Protein AF-A0A538SI49-F1 (afdb_monomer)

Nearest PDB structures (foldseek):
  5tsh-assembly1_D  TM=7.886E-01  e=8.432E-06  Geobacter metallireducens GS-15
  6olj-assembly1_C  TM=7.963E-01  e=6.661E-05  Geobacter metallireducens GS-15
  5zfr-assembly1_B-2  TM=7.464E-01  e=4.999E-05  Geobacter sulfurreducens PCA
  5zfr-assembly1_A-2  TM=7.361E-01  e=6.661E-05  Geobacter sulfurreducens PCA
  5zfr-assembly1_C-2  TM=7.367E-01  e=6.289E-05  Geobacter sulfurreducens PCA

Sequence (172 aa):
MPAEVNVPGSAAEAAQVWAGAALAQCADIVVLDGVLTGAAVTAALSPEAAGRMLLVRTDWTDTFALLEHLAERAQDRAALADRLRFVVQQRLLRVEGGPAPQNASALLRDRRAVFEVLFAEESLRKALRAGEPAARLEACAEAAGFRPLARQLEALVAAGSVSATEAASHLA

Foldseek 3Di:
DPPPPPDDPDLQSCLVCVLVVCVVVVNQEDEREQSQEDLSVLCCLPPSVPNHHYHYDYPDQDPLVVLLSQLVDLVSLLSCLVRDAKDKHKDWFFWPPQDDQPDPVSVNVRTDIDIFMFGSDPQLSVCSNVSHHSVSSVVSRVVVVGDDLLNVLVVCCVVSGHPPVRSVVSVD

Secondary structure (DSSP, 8-state):
-PPP----SSHHHHHHHHHHHHHHTT-SEEEEES-S-GGGGGGGGSGGGTTSEEEEE-S---HHHHHHHHTSSHHHHHHHHHH--EEEEEEEEEPTTPPPP-SHHHHHHTEEEEEEEEE--HHHHHHHHHT--HHHHHHHHHHTT---HHHHHHHHHHTTSS-HHHHHHTT-

Mean predicted aligned error: 6.28 Å

InterPro domains:
  IPR027417 P-loop containing nucleoside triphosphate hydrolase [G3DSA:3.40.50.300] (4-171)
  IPR027417 P-loop containing nucleoside triphosphate hydrolase [SSF52540] (9-168)

Radius of gyration: 19.05 Å; Cα contacts (8 Å, |Δi|>4): 211; chains: 1; bounding box: 51×31×48 Å

pLDDT: mean 88.49, std 11.2, range [42.0, 97.69]

Structure (mmCIF, N/CA/C/O backbone):
data_AF-A0A538SI49-F1
#
_entry.id   AF-A0A538SI49-F1
#
loop_
_atom_site.group_PDB
_atom_site.id
_atom_site.type_symbol
_atom_site.label_atom_id
_atom_site.label_alt_id
_atom_site.label_comp_id
_atom_site.label_asym_id
_atom_site.label_entity_id
_atom_site.label_seq_id
_atom_site.pdbx_PDB_ins_code
_atom_site.Cartn_x
_atom_site.Cartn_y
_atom_site.Cartn_z
_atom_site.occupancy
_atom_site.B_iso_or_equiv
_atom_site.auth_seq_id
_atom_site.auth_comp_id
_atom_site.auth_asym_id
_atom_site.auth_atom_id
_atom_site.pdbx_PDB_model_num
ATOM 1 N N . MET A 1 1 ? -32.259 -19.147 12.829 1.00 42.00 1 MET A N 1
ATOM 2 C CA . MET A 1 1 ? -32.526 -18.342 11.620 1.00 42.00 1 MET A CA 1
ATOM 3 C C . MET A 1 1 ? -31.181 -17.989 11.018 1.00 42.00 1 MET A C 1
ATOM 5 O O . MET A 1 1 ? -30.392 -17.411 11.756 1.00 42.00 1 MET A O 1
ATOM 9 N N . PRO A 1 2 ? -30.851 -18.404 9.784 1.00 45.56 2 PRO A N 1
ATOM 10 C CA . PRO A 1 2 ? -29.643 -17.901 9.141 1.00 45.56 2 PRO A CA 1
ATOM 11 C C . PRO A 1 2 ? -29.809 -16.386 8.973 1.00 45.56 2 PRO A C 1
ATOM 13 O O . PRO A 1 2 ? -30.872 -15.939 8.546 1.00 45.56 2 PRO A O 1
ATOM 16 N N . ALA A 1 3 ? -28.815 -15.606 9.395 1.00 54.34 3 ALA A N 1
ATOM 17 C CA . ALA A 1 3 ? -28.811 -14.172 9.142 1.00 54.34 3 ALA A CA 1
ATOM 18 C C . ALA A 1 3 ? -28.857 -13.962 7.622 1.00 54.34 3 ALA A C 1
ATOM 20 O O . ALA A 1 3 ? -28.061 -14.570 6.904 1.00 54.34 3 ALA A O 1
ATOM 21 N N . GLU A 1 4 ? -29.804 -13.160 7.131 1.00 53.56 4 GLU A N 1
ATOM 22 C CA . GLU A 1 4 ? -29.779 -12.710 5.741 1.00 53.56 4 GLU A CA 1
ATOM 23 C C . GLU A 1 4 ? -28.430 -12.035 5.494 1.00 53.56 4 GLU A C 1
ATOM 25 O O . GLU A 1 4 ? -28.075 -11.051 6.147 1.00 53.56 4 GLU A O 1
ATOM 30 N N . VAL A 1 5 ? -27.641 -12.609 4.587 1.00 58.19 5 VAL A N 1
ATOM 31 C CA . VAL A 1 5 ? -26.384 -12.007 4.153 1.00 58.19 5 VAL A CA 1
ATOM 32 C C . VAL A 1 5 ? -26.766 -10.823 3.279 1.00 58.19 5 VAL A C 1
ATOM 34 O O . VAL A 1 5 ? -27.093 -10.992 2.107 1.00 58.19 5 VAL A O 1
ATOM 37 N N . ASN A 1 6 ? -26.783 -9.630 3.869 1.00 65.75 6 ASN A N 1
ATOM 38 C CA . ASN A 1 6 ? -27.014 -8.404 3.124 1.00 65.75 6 ASN A CA 1
ATOM 39 C C . ASN A 1 6 ? -25.775 -8.134 2.256 1.00 65.75 6 ASN A C 1
ATOM 41 O O . ASN A 1 6 ? -24.718 -7.757 2.767 1.00 65.75 6 ASN A O 1
ATOM 45 N N . VAL A 1 7 ? -25.877 -8.430 0.960 1.00 69.44 7 VAL A N 1
ATOM 46 C CA . VAL A 1 7 ? -24.797 -8.206 -0.005 1.00 69.44 7 VAL A CA 1
ATOM 47 C C . VAL A 1 7 ? -24.854 -6.739 -0.439 1.00 69.44 7 VAL A C 1
ATOM 49 O O . VAL A 1 7 ? -25.896 -6.325 -0.946 1.00 69.44 7 VAL A O 1
ATOM 52 N N . PRO A 1 8 ? -23.772 -5.954 -0.278 1.00 74.38 8 PRO A N 1
ATOM 53 C CA . PRO A 1 8 ? -23.759 -4.561 -0.713 1.00 74.38 8 PRO A CA 1
ATOM 54 C C . PRO A 1 8 ? -24.039 -4.452 -2.215 1.00 74.38 8 PRO A C 1
ATOM 56 O O . PRO A 1 8 ? -23.445 -5.177 -3.015 1.00 74.38 8 PRO A O 1
ATOM 59 N N . GLY A 1 9 ? -24.899 -3.515 -2.611 1.00 76.19 9 GLY A N 1
ATOM 60 C CA . GLY A 1 9 ? -25.229 -3.246 -4.011 1.00 76.19 9 GLY A CA 1
ATOM 61 C C . GLY A 1 9 ? -24.181 -2.401 -4.744 1.00 76.19 9 GLY A C 1
ATOM 62 O O . GLY A 1 9 ? -24.248 -2.268 -5.965 1.00 76.19 9 GLY A O 1
ATOM 63 N N . SER A 1 10 ? -23.210 -1.817 -4.027 1.00 84.75 10 SER A N 1
ATOM 64 C CA . SER A 1 10 ? -22.126 -1.007 -4.606 1.00 84.75 10 SER A CA 1
ATOM 65 C C . SER A 1 10 ? -20.837 -1.033 -3.774 1.00 84.75 10 SER A C 1
ATOM 67 O O . SER A 1 10 ? -20.856 -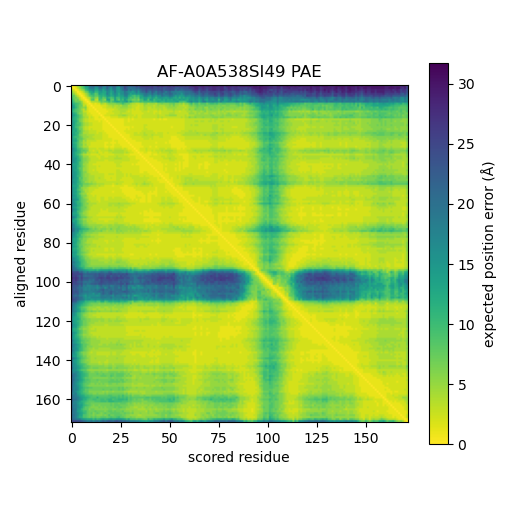1.359 -2.588 1.00 84.75 10 SER A O 1
ATOM 69 N N . ALA A 1 11 ? -19.711 -0.622 -4.373 1.00 81.31 11 ALA A N 1
ATOM 70 C CA . ALA A 1 11 ? -18.434 -0.469 -3.666 1.00 81.31 11 ALA A CA 1
ATOM 71 C C . ALA A 1 11 ? -18.499 0.590 -2.550 1.00 81.31 11 ALA A C 1
ATOM 73 O O . ALA A 1 11 ? -17.935 0.390 -1.480 1.00 81.31 11 ALA A O 1
ATOM 74 N N . ALA A 1 12 ? -19.237 1.683 -2.771 1.00 83.44 12 ALA A N 1
ATOM 75 C CA . ALA A 1 12 ? -19.433 2.726 -1.766 1.00 83.44 12 ALA A CA 1
ATOM 76 C C . ALA A 1 12 ? -20.226 2.212 -0.556 1.00 83.44 12 ALA A C 1
ATOM 78 O O . ALA A 1 12 ? -19.882 2.510 0.584 1.00 83.44 12 ALA A O 1
ATOM 79 N N . GLU A 1 13 ? -21.256 1.400 -0.796 1.00 86.31 13 GLU A N 1
ATOM 80 C CA . GLU A 1 13 ? -22.006 0.742 0.274 1.00 86.31 13 GLU A CA 1
ATOM 81 C C . GLU A 1 13 ? -21.131 -0.282 1.005 1.00 86.31 13 GLU A C 1
ATOM 83 O O . GLU A 1 13 ? -21.062 -0.268 2.233 1.00 86.31 13 GLU A O 1
ATOM 88 N N . ALA A 1 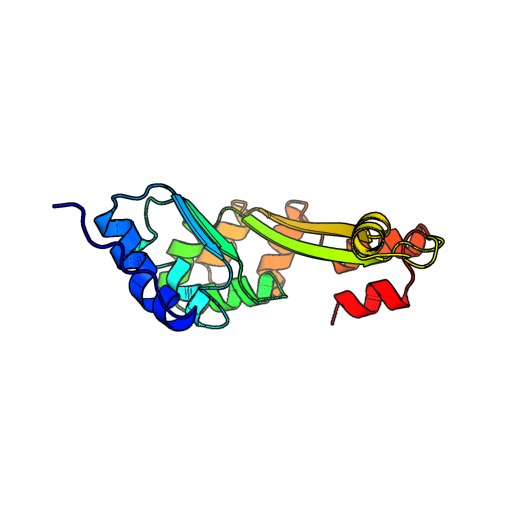14 ? -20.378 -1.106 0.267 1.00 87.75 14 ALA A N 1
ATOM 89 C CA . ALA A 1 14 ? -19.424 -2.047 0.848 1.00 87.75 14 ALA A CA 1
ATOM 90 C C . ALA A 1 14 ? -18.399 -1.335 1.749 1.00 87.75 14 ALA A C 1
ATOM 92 O O . ALA A 1 14 ? -18.106 -1.817 2.843 1.00 87.75 14 ALA A O 1
ATOM 93 N N . ALA A 1 15 ? -17.914 -0.158 1.341 1.00 86.62 15 ALA A N 1
ATOM 94 C CA . ALA A 1 15 ? -16.969 0.648 2.112 1.00 86.62 15 ALA A CA 1
ATOM 95 C C . ALA A 1 15 ? -17.547 1.120 3.453 1.00 86.62 15 ALA A C 1
ATOM 97 O O . ALA A 1 15 ? -16.798 1.290 4.413 1.00 86.62 15 ALA A O 1
ATOM 98 N N . GLN A 1 16 ? -18.868 1.284 3.541 1.00 87.69 16 GLN A N 1
ATOM 99 C CA . GLN A 1 16 ? -19.556 1.695 4.764 1.00 87.69 16 GLN A CA 1
ATOM 100 C C . GLN A 1 16 ? -19.875 0.519 5.696 1.00 87.69 16 GLN A C 1
ATOM 102 O O . GLN A 1 16 ? -19.897 0.702 6.911 1.00 87.69 16 GLN A O 1
ATOM 107 N N . VAL A 1 17 ? -20.120 -0.683 5.159 1.00 91.12 17 VAL A N 1
ATOM 108 C CA . VAL A 1 17 ? -20.654 -1.809 5.953 1.00 91.12 17 VAL A CA 1
ATOM 109 C C . VAL A 1 17 ? -19.646 -2.919 6.258 1.00 91.12 17 VAL A C 1
ATOM 111 O O . VAL A 1 17 ? -19.898 -3.724 7.158 1.00 91.12 17 VAL A O 1
ATOM 114 N N . TRP A 1 18 ? -18.504 -2.980 5.559 1.00 94.06 18 TRP A N 1
ATOM 115 C CA . TRP A 1 18 ? -17.555 -4.097 5.692 1.00 94.06 18 TRP A CA 1
ATOM 116 C C . TRP A 1 18 ? -17.075 -4.302 7.134 1.00 94.06 18 TRP A C 1
ATOM 118 O O . TRP A 1 18 ? -16.956 -5.439 7.584 1.00 94.06 18 TRP A O 1
ATOM 128 N N . ALA A 1 19 ? -16.832 -3.213 7.869 1.00 93.38 19 ALA A N 1
ATOM 129 C CA . ALA A 1 19 ? -16.313 -3.263 9.230 1.00 93.38 19 ALA A CA 1
ATOM 130 C C . ALA A 1 19 ? -17.324 -3.920 10.182 1.00 93.38 19 ALA A C 1
ATOM 132 O O . ALA A 1 19 ? -16.979 -4.825 10.943 1.00 93.38 19 ALA A O 1
ATOM 133 N N . GLY A 1 20 ? -18.598 -3.530 10.074 1.00 92.38 20 GLY A N 1
ATOM 134 C CA . GLY A 1 20 ? -19.690 -4.145 10.827 1.00 92.38 20 GLY A CA 1
ATOM 135 C C . GLY A 1 20 ? -19.870 -5.622 10.477 1.00 92.38 20 GLY A C 1
ATOM 136 O O . GLY A 1 20 ? -20.021 -6.449 11.375 1.00 92.38 20 GLY A O 1
ATOM 137 N N . ALA A 1 21 ? -19.778 -5.974 9.191 1.00 91.44 21 ALA A N 1
ATOM 138 C CA . ALA A 1 21 ? -19.844 -7.364 8.747 1.00 91.44 21 ALA A CA 1
ATOM 139 C C . ALA A 1 21 ? -18.676 -8.205 9.297 1.00 91.44 21 ALA A C 1
ATOM 141 O O . ALA A 1 21 ? -18.901 -9.303 9.805 1.00 91.44 21 ALA A O 1
ATOM 142 N N . ALA A 1 22 ? -17.449 -7.678 9.266 1.00 93.50 22 ALA A N 1
ATOM 143 C CA . ALA A 1 22 ? -16.265 -8.347 9.802 1.00 93.50 22 ALA A CA 1
ATOM 144 C C . ALA A 1 22 ? -16.366 -8.581 11.318 1.00 93.50 22 ALA A C 1
ATOM 146 O O . ALA A 1 22 ? -15.992 -9.649 11.806 1.00 93.50 22 ALA A O 1
ATOM 147 N N . LEU A 1 23 ? -16.905 -7.612 12.065 1.00 92.62 23 LEU A N 1
ATOM 148 C CA . LEU A 1 23 ? -17.171 -7.759 13.496 1.00 92.62 23 LEU A CA 1
ATOM 149 C C . LEU A 1 23 ? -18.257 -8.803 13.771 1.00 92.62 23 LEU A C 1
ATOM 151 O O . LEU A 1 23 ? -18.042 -9.700 14.582 1.00 92.62 23 LEU A O 1
ATOM 155 N N . ALA A 1 24 ? -19.399 -8.711 13.084 1.00 93.38 24 ALA A N 1
ATOM 156 C CA . ALA A 1 24 ? -20.536 -9.610 13.281 1.00 93.38 24 ALA A CA 1
ATOM 157 C C . ALA A 1 24 ? -20.193 -11.075 12.972 1.00 93.38 24 ALA A C 1
ATOM 159 O O . ALA A 1 24 ? -20.746 -11.985 13.584 1.00 93.38 24 ALA A O 1
ATOM 160 N N . GLN A 1 25 ? -19.273 -11.297 12.033 1.00 91.75 25 GLN A N 1
ATOM 161 C CA . GLN A 1 25 ? -18.812 -12.628 11.644 1.00 91.75 25 GLN A CA 1
ATOM 162 C C . GLN A 1 25 ? -17.590 -13.107 12.437 1.00 91.75 25 GLN A C 1
ATOM 164 O O . GLN A 1 25 ? -17.108 -14.205 12.173 1.00 91.75 25 GLN A O 1
ATOM 169 N N . CYS A 1 26 ? -17.070 -12.307 13.376 1.00 92.44 26 CYS A N 1
ATOM 170 C CA . CYS A 1 26 ? -15.798 -12.579 14.050 1.00 92.44 26 CYS A CA 1
ATOM 171 C C . CYS A 1 26 ? -14.671 -12.909 13.051 1.00 92.44 26 CYS A C 1
ATOM 173 O O . CYS A 1 26 ? -13.872 -13.808 13.289 1.00 92.44 26 CYS A O 1
ATOM 175 N N . ALA A 1 27 ? -14.630 -12.213 11.911 1.00 94.25 27 ALA A N 1
ATOM 176 C CA . ALA A 1 27 ? -13.718 -12.542 10.824 1.00 94.25 27 ALA A CA 1
ATOM 177 C C . ALA A 1 27 ? -12.259 -12.260 11.211 1.00 94.25 27 ALA A C 1
ATOM 179 O O . ALA A 1 27 ? -11.944 -11.149 11.644 1.00 94.25 27 ALA A O 1
ATOM 180 N N . ASP A 1 28 ? -11.376 -13.237 10.989 1.00 96.06 28 ASP A N 1
ATOM 181 C CA . ASP A 1 28 ? -9.925 -13.102 11.185 1.00 96.06 28 ASP A CA 1
ATOM 182 C C . ASP A 1 28 ? -9.224 -12.476 9.967 1.00 96.06 28 ASP A C 1
ATOM 184 O O . ASP A 1 28 ? -8.228 -11.760 10.100 1.00 96.06 28 ASP A O 1
ATOM 188 N N . ILE A 1 29 ? -9.752 -12.745 8.768 1.00 96.88 29 ILE A N 1
ATOM 189 C CA . ILE A 1 29 ? -9.216 -12.284 7.485 1.00 96.88 29 ILE A CA 1
ATOM 190 C C . ILE A 1 29 ? -10.321 -11.559 6.722 1.00 96.88 29 ILE A C 1
ATOM 192 O O . ILE A 1 29 ? -11.423 -12.082 6.565 1.00 96.88 29 ILE A O 1
ATOM 196 N N . VAL A 1 30 ? -10.009 -10.368 6.216 1.00 96.31 30 VAL A N 1
ATOM 197 C CA . VAL A 1 30 ? -10.924 -9.556 5.411 1.00 96.31 30 VAL A CA 1
ATOM 198 C C . VAL A 1 30 ? -10.229 -9.154 4.116 1.00 96.31 30 VAL A C 1
ATOM 200 O O . VAL A 1 30 ? -9.131 -8.596 4.132 1.00 96.31 30 VAL A O 1
ATOM 203 N N . VAL A 1 31 ? -10.881 -9.426 2.986 1.00 96.50 31 VAL A N 1
ATOM 204 C CA . VAL A 1 31 ? -10.410 -9.026 1.656 1.00 96.50 31 VAL A CA 1
ATOM 205 C C . VAL A 1 31 ? -11.339 -7.948 1.111 1.00 96.50 31 VAL A C 1
ATOM 207 O O . VAL A 1 31 ? -12.536 -8.178 0.954 1.00 96.50 31 VAL A O 1
ATOM 210 N N . LEU A 1 32 ? -10.784 -6.771 0.833 1.00 95.38 32 LEU A N 1
ATOM 211 C CA . LEU A 1 32 ? -11.497 -5.600 0.330 1.00 95.38 32 LEU A CA 1
ATOM 212 C C . LEU A 1 32 ? -10.985 -5.281 -1.075 1.00 95.38 32 LEU A C 1
ATOM 214 O O . LEU A 1 32 ? -9.952 -4.632 -1.244 1.00 95.38 32 LEU A O 1
ATOM 218 N N . ASP A 1 33 ? -11.698 -5.765 -2.090 1.00 94.06 33 ASP A N 1
ATOM 219 C CA . ASP A 1 33 ? -11.256 -5.672 -3.480 1.00 94.06 33 ASP A CA 1
ATOM 220 C C . ASP A 1 33 ? -11.887 -4.478 -4.211 1.00 94.06 33 ASP A C 1
ATOM 222 O O . ASP A 1 33 ? -13.007 -4.564 -4.705 1.00 94.06 33 ASP A O 1
ATOM 226 N N . GLY A 1 34 ? -11.180 -3.344 -4.282 1.00 90.12 34 GLY A N 1
ATOM 227 C CA . GLY A 1 34 ? -11.710 -2.123 -4.909 1.00 90.12 34 GLY A CA 1
ATOM 228 C C . GLY A 1 34 ? -12.823 -1.444 -4.101 1.00 90.12 34 GLY A C 1
ATOM 229 O O . GLY A 1 34 ? -13.611 -0.684 -4.653 1.00 90.12 34 GLY A O 1
ATOM 230 N N . VAL A 1 35 ? -12.897 -1.738 -2.801 1.00 93.38 35 VAL A N 1
ATOM 231 C CA . VAL A 1 35 ? -13.873 -1.151 -1.869 1.00 93.38 35 VAL A CA 1
ATOM 232 C C . VAL A 1 35 ? -13.329 0.133 -1.239 1.00 93.38 35 VAL A C 1
ATOM 234 O O . VAL A 1 35 ? -14.058 1.107 -1.089 1.00 93.38 35 VAL A O 1
ATOM 237 N N . LEU A 1 36 ? -12.042 0.153 -0.880 1.00 94.38 36 LEU A N 1
ATOM 238 C CA . LEU A 1 36 ? -11.403 1.295 -0.224 1.00 94.38 36 LEU A CA 1
ATOM 239 C C . LEU A 1 36 ? -10.535 2.081 -1.219 1.00 94.38 36 LEU A C 1
ATOM 241 O O . LEU A 1 36 ? -9.328 1.856 -1.320 1.00 94.38 36 LEU A O 1
ATOM 245 N N . THR A 1 37 ? -11.162 2.984 -1.972 1.00 92.56 37 THR A N 1
ATOM 246 C CA . THR A 1 37 ? -10.525 3.835 -2.995 1.00 92.56 37 THR A CA 1
ATOM 247 C C . THR A 1 37 ? -10.364 5.285 -2.530 1.00 92.56 37 THR A C 1
ATOM 249 O O . THR A 1 37 ? -11.122 5.762 -1.679 1.00 92.56 37 THR A O 1
ATOM 252 N N . GLY A 1 38 ? -9.402 6.012 -3.097 1.00 92.50 38 GLY A N 1
ATOM 253 C CA . GLY A 1 38 ? -9.097 7.399 -2.759 1.00 92.50 38 GLY A CA 1
ATOM 254 C C . GLY A 1 38 ? -8.921 7.581 -1.251 1.00 92.50 38 GLY A C 1
ATOM 255 O O . GLY A 1 38 ? -8.212 6.811 -0.605 1.00 92.50 38 GLY A O 1
ATOM 256 N N . ALA A 1 39 ? -9.624 8.559 -0.674 1.00 93.00 39 ALA A N 1
ATOM 257 C CA . ALA A 1 39 ? -9.566 8.850 0.760 1.00 93.00 39 ALA A CA 1
ATOM 258 C C . ALA A 1 39 ? -10.168 7.749 1.658 1.00 93.00 39 ALA A C 1
ATOM 260 O O . ALA A 1 39 ? -9.855 7.680 2.850 1.00 93.00 39 ALA A O 1
ATOM 261 N N . ALA A 1 40 ? -11.013 6.862 1.115 1.00 93.38 40 ALA A N 1
ATOM 262 C CA . ALA A 1 40 ? -11.628 5.783 1.891 1.00 93.38 40 ALA A CA 1
ATOM 263 C C . ALA A 1 40 ? -10.608 4.722 2.341 1.00 93.38 40 ALA A C 1
ATOM 265 O O . ALA A 1 40 ? -10.890 3.961 3.264 1.00 93.38 40 ALA A O 1
ATOM 266 N N . VAL A 1 41 ? -9.406 4.693 1.746 1.00 95.31 41 VAL A N 1
ATOM 267 C CA . VAL A 1 41 ? -8.307 3.798 2.149 1.00 95.31 41 VAL A CA 1
ATOM 268 C C . VAL A 1 41 ? -7.910 3.963 3.618 1.00 95.31 41 VAL A C 1
ATOM 270 O O . VAL A 1 41 ? -7.507 2.995 4.260 1.00 95.31 41 VAL A O 1
ATOM 273 N N . THR A 1 42 ? -8.123 5.151 4.191 1.00 94.56 42 THR A N 1
ATOM 274 C CA . THR A 1 42 ? -7.899 5.433 5.619 1.00 94.56 42 THR A CA 1
ATOM 275 C C . THR A 1 42 ? -8.718 4.530 6.547 1.00 94.56 42 THR A C 1
ATOM 277 O O . THR A 1 42 ? -8.269 4.216 7.649 1.00 94.56 42 THR A O 1
ATOM 280 N N . ALA A 1 43 ? -9.865 4.007 6.091 1.00 93.94 43 ALA A N 1
ATOM 281 C CA . ALA A 1 43 ? -10.667 3.050 6.851 1.00 93.94 43 ALA A CA 1
ATOM 282 C C . ALA A 1 43 ? -9.924 1.731 7.134 1.00 93.94 43 ALA A C 1
ATOM 284 O O . ALA A 1 43 ? -10.267 1.035 8.084 1.00 93.94 43 ALA A O 1
ATOM 285 N N . ALA A 1 44 ? -8.867 1.396 6.384 1.00 94.19 44 ALA A N 1
ATOM 286 C CA . ALA A 1 44 ? -8.017 0.242 6.686 1.00 94.19 44 ALA A CA 1
ATOM 287 C C . ALA A 1 44 ? -7.265 0.379 8.027 1.00 94.19 44 ALA A C 1
ATOM 289 O O . ALA A 1 44 ? -6.823 -0.619 8.597 1.00 94.19 44 ALA A O 1
ATOM 290 N N . LEU A 1 45 ? -7.124 1.604 8.547 1.00 94.56 45 LEU A N 1
ATOM 291 C CA . LEU A 1 45 ? -6.504 1.888 9.844 1.00 94.56 45 LEU A CA 1
ATOM 292 C C . LEU A 1 45 ? -7.519 1.964 10.990 1.00 94.56 45 LEU A C 1
ATOM 294 O O . LEU A 1 45 ? -7.127 2.192 12.138 1.00 94.56 45 LEU A O 1
ATOM 298 N N .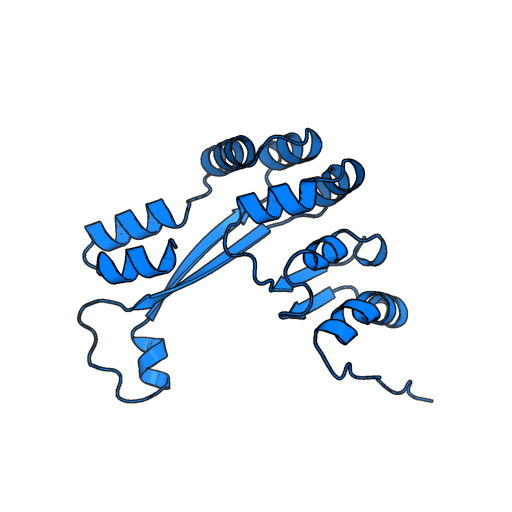 SER A 1 46 ? -8.806 1.737 10.712 1.00 92.75 46 SER A N 1
ATOM 299 C CA . SER A 1 46 ? -9.859 1.858 11.714 1.00 92.75 46 SER A CA 1
ATOM 300 C C . SER A 1 46 ? -9.670 0.877 12.887 1.00 92.75 46 SER A C 1
ATOM 302 O O . SER A 1 46 ? -8.943 -0.123 12.786 1.00 92.75 46 SER A O 1
ATOM 304 N N . PRO A 1 47 ? -10.294 1.133 14.048 1.00 90.44 47 PRO A N 1
ATOM 305 C CA . PRO A 1 47 ? -10.273 0.196 15.169 1.00 90.44 47 PRO A CA 1
ATOM 306 C C . PRO A 1 47 ? -10.842 -1.184 14.814 1.00 90.44 47 PRO A C 1
ATOM 308 O O . PRO A 1 47 ? -10.349 -2.190 15.312 1.00 90.44 47 PRO A O 1
ATOM 311 N N . GLU A 1 48 ? -11.830 -1.255 13.923 1.00 91.00 48 GLU A N 1
ATOM 312 C CA . GLU A 1 48 ? -12.462 -2.504 13.483 1.00 91.00 48 GLU A CA 1
ATOM 313 C C . GLU A 1 48 ? -11.506 -3.384 12.666 1.00 91.00 48 GLU A C 1
ATOM 315 O O . GLU A 1 48 ? -11.613 -4.612 12.699 1.00 91.00 48 GLU A O 1
ATOM 320 N N . ALA A 1 49 ? -10.520 -2.782 11.996 1.00 91.50 49 ALA A N 1
ATOM 321 C CA . ALA A 1 49 ? -9.431 -3.506 11.346 1.00 91.50 49 ALA A CA 1
ATOM 322 C C . ALA A 1 49 ? -8.420 -4.104 12.344 1.00 91.50 49 ALA A C 1
ATOM 324 O O . ALA A 1 49 ? -7.650 -5.000 11.992 1.00 91.50 49 ALA A O 1
ATOM 325 N N . ALA A 1 50 ? -8.376 -3.613 13.587 1.00 90.94 50 ALA A N 1
ATOM 326 C CA . ALA A 1 50 ? -7.379 -4.040 14.561 1.00 90.94 50 ALA A CA 1
ATOM 327 C C . ALA A 1 50 ? -7.529 -5.530 14.909 1.00 90.94 50 ALA A C 1
ATOM 329 O O . ALA A 1 50 ? -8.630 -6.027 15.144 1.00 90.94 50 ALA A O 1
ATOM 330 N N . GLY A 1 51 ? -6.397 -6.237 14.963 1.00 90.38 51 GLY A N 1
ATOM 331 C CA . GLY A 1 51 ? -6.358 -7.671 15.266 1.00 90.38 51 GLY A CA 1
ATOM 332 C C . GLY A 1 51 ? -6.747 -8.585 14.101 1.00 90.38 51 GLY A C 1
ATOM 333 O O . GLY A 1 51 ? -6.779 -9.795 14.293 1.00 90.38 51 GLY A O 1
ATOM 334 N N . ARG A 1 52 ? -7.006 -8.035 12.907 1.00 94.81 52 ARG A N 1
ATOM 335 C CA . ARG A 1 52 ? -7.375 -8.791 11.702 1.00 94.81 52 ARG A CA 1
ATOM 336 C C . ARG A 1 52 ? -6.309 -8.670 10.622 1.00 94.81 52 ARG A C 1
ATOM 338 O O . ARG A 1 52 ? -5.588 -7.674 10.551 1.00 94.81 52 ARG A O 1
ATOM 345 N N . MET A 1 53 ? -6.232 -9.670 9.749 1.00 96.88 53 MET A N 1
ATOM 346 C CA . MET A 1 53 ? -5.465 -9.568 8.510 1.00 96.88 53 MET A CA 1
ATOM 347 C C . MET A 1 53 ? -6.338 -8.934 7.428 1.00 96.88 53 MET A C 1
ATOM 349 O O . MET A 1 53 ? -7.318 -9.529 6.983 1.00 96.88 53 MET A O 1
ATOM 353 N N . LEU A 1 54 ? -5.967 -7.731 6.994 1.00 97.00 54 LEU A N 1
ATOM 354 C CA . LEU A 1 54 ? -6.629 -7.040 5.892 1.00 97.00 54 LEU A CA 1
ATOM 355 C C . LEU A 1 54 ? -5.799 -7.165 4.614 1.00 97.00 54 LEU A C 1
ATOM 357 O O . LEU A 1 54 ? -4.604 -6.872 4.608 1.00 97.00 54 LEU A O 1
ATOM 361 N N . LEU A 1 55 ? -6.459 -7.551 3.525 1.00 97.62 55 LEU A N 1
ATOM 362 C CA . LEU A 1 55 ? -5.932 -7.456 2.166 1.00 97.62 55 LEU A CA 1
ATOM 363 C C . LEU A 1 55 ? -6.796 -6.467 1.392 1.00 97.62 55 LEU A C 1
ATOM 365 O O . LEU A 1 55 ? -7.966 -6.736 1.128 1.00 97.62 55 LEU A O 1
ATOM 369 N N . VAL A 1 56 ? -6.227 -5.314 1.051 1.00 97.06 56 VAL A N 1
ATOM 370 C CA . VAL A 1 56 ? -6.953 -4.214 0.409 1.00 97.06 56 VAL A CA 1
ATOM 371 C C . VAL A 1 56 ? -6.370 -3.968 -0.977 1.00 97.06 56 VAL A C 1
ATOM 373 O O . VAL A 1 56 ? -5.189 -3.647 -1.097 1.00 97.06 56 VAL A O 1
ATOM 376 N N . ARG A 1 57 ? -7.200 -4.081 -2.020 1.00 96.62 57 ARG A N 1
ATOM 377 C CA . ARG A 1 57 ? -6.888 -3.514 -3.338 1.00 96.62 57 ARG A CA 1
ATOM 378 C C . ARG A 1 57 ? -7.484 -2.116 -3.408 1.00 96.62 57 ARG A C 1
ATOM 380 O O . ARG A 1 57 ? -8.692 -1.953 -3.242 1.00 96.62 57 ARG A O 1
ATOM 387 N N . THR A 1 58 ? -6.637 -1.137 -3.690 1.00 95.62 58 THR A N 1
ATOM 388 C CA . THR A 1 58 ? -7.001 0.277 -3.816 1.00 95.62 58 THR A CA 1
ATOM 389 C C . THR A 1 58 ? -6.579 0.824 -5.185 1.00 95.62 58 THR A C 1
ATOM 391 O O . THR A 1 58 ? -5.924 0.123 -5.957 1.00 95.62 58 THR A O 1
ATOM 394 N N . ASP A 1 59 ? -6.994 2.046 -5.500 1.00 94.06 59 ASP A N 1
ATOM 395 C CA . ASP A 1 59 ? -6.714 2.773 -6.745 1.00 94.06 59 ASP A CA 1
ATOM 396 C C . ASP A 1 59 ? -5.464 3.667 -6.672 1.00 94.06 59 ASP A C 1
ATOM 398 O O . ASP A 1 59 ? -5.084 4.274 -7.670 1.00 94.06 59 ASP A O 1
ATOM 402 N N . TRP A 1 60 ? -4.791 3.722 -5.521 1.00 94.38 60 TRP A N 1
ATOM 403 C CA . TRP A 1 60 ? -3.513 4.414 -5.376 1.00 94.38 60 TRP A CA 1
ATOM 404 C C . TRP A 1 60 ? -2.413 3.760 -6.219 1.00 94.38 60 TRP A C 1
ATOM 406 O O . TRP A 1 60 ? -2.104 2.574 -6.069 1.00 94.38 60 TRP A O 1
ATOM 416 N N . THR A 1 61 ? -1.788 4.555 -7.086 1.00 92.00 61 THR A N 1
ATOM 417 C CA . THR A 1 61 ? -0.759 4.104 -8.035 1.00 92.00 61 THR A CA 1
ATOM 418 C C . THR A 1 61 ? 0.669 4.310 -7.539 1.00 92.00 61 THR A C 1
ATOM 420 O O . THR A 1 61 ? 1.563 3.617 -8.027 1.00 92.00 61 THR A O 1
ATOM 423 N N . ASP A 1 62 ? 0.863 5.215 -6.576 1.00 92.06 62 ASP A N 1
ATOM 424 C CA . ASP A 1 62 ? 2.142 5.540 -5.943 1.00 92.06 62 ASP A CA 1
ATOM 425 C C . ASP A 1 62 ? 2.148 5.057 -4.485 1.00 92.06 62 ASP A C 1
ATOM 427 O O . ASP A 1 62 ? 1.280 5.410 -3.677 1.00 92.06 62 ASP A O 1
ATOM 431 N N . THR A 1 63 ? 3.132 4.218 -4.159 1.00 94.94 63 THR A N 1
ATOM 432 C CA . THR A 1 63 ? 3.283 3.611 -2.835 1.00 94.94 63 THR A CA 1
ATOM 433 C C . THR A 1 63 ? 3.525 4.654 -1.745 1.00 94.94 63 THR A C 1
ATOM 435 O O . THR A 1 63 ? 2.909 4.573 -0.684 1.00 94.94 63 THR A O 1
ATOM 438 N N . PHE A 1 64 ? 4.408 5.629 -1.963 1.00 95.44 64 PHE A N 1
ATOM 439 C CA . PHE A 1 64 ? 4.796 6.574 -0.916 1.00 95.44 64 PHE A CA 1
ATOM 440 C C . PHE A 1 64 ? 3.788 7.706 -0.756 1.00 95.44 64 PHE A C 1
ATOM 442 O O . PHE A 1 64 ? 3.566 8.131 0.375 1.00 95.44 64 PHE A O 1
ATOM 449 N N . ALA A 1 65 ? 3.106 8.112 -1.828 1.00 93.25 65 ALA A N 1
ATOM 450 C CA . ALA A 1 65 ? 1.964 9.016 -1.738 1.00 93.25 65 ALA A CA 1
ATOM 451 C C . ALA A 1 65 ? 0.815 8.385 -0.932 1.00 93.25 65 ALA A C 1
ATOM 453 O O . ALA A 1 65 ? 0.222 9.049 -0.085 1.00 93.25 65 ALA A O 1
ATOM 454 N N . LEU A 1 66 ? 0.545 7.084 -1.120 1.00 95.75 66 LEU A N 1
ATOM 455 C CA . LEU A 1 66 ? -0.416 6.350 -0.289 1.00 95.75 66 LEU A CA 1
ATOM 456 C C . LEU A 1 66 ? 0.006 6.345 1.186 1.00 95.75 66 LEU A C 1
ATOM 458 O O . LEU A 1 66 ? -0.823 6.574 2.066 1.00 95.75 66 LEU A O 1
ATOM 462 N N . LEU A 1 67 ? 1.280 6.063 1.475 1.00 97.00 67 LEU A N 1
ATOM 463 C CA . LEU A 1 67 ? 1.772 6.049 2.853 1.00 97.00 67 LEU A CA 1
ATOM 464 C C . LEU A 1 67 ? 1.715 7.428 3.505 1.00 97.00 67 LEU A C 1
ATOM 466 O O . LEU A 1 67 ? 1.334 7.521 4.668 1.00 97.00 67 LEU A O 1
ATOM 470 N N . GLU A 1 68 ? 2.067 8.478 2.767 1.00 94.62 68 GLU A N 1
ATOM 471 C CA . GLU A 1 68 ? 1.969 9.859 3.228 1.00 94.62 68 GLU A CA 1
ATOM 472 C C . GLU A 1 68 ? 0.513 10.228 3.527 1.00 94.62 68 GLU A C 1
ATOM 474 O O . GLU A 1 68 ? 0.230 10.711 4.623 1.00 94.62 68 GLU A O 1
ATOM 479 N N . HIS A 1 69 ? -0.418 9.882 2.631 1.00 95.06 69 HIS A N 1
ATOM 480 C CA . HIS A 1 69 ? -1.852 10.078 2.833 1.00 95.06 69 HIS A CA 1
ATOM 481 C C . HIS A 1 69 ? -2.378 9.354 4.084 1.00 95.06 69 HIS A C 1
ATOM 483 O O . HIS A 1 69 ? -3.039 9.946 4.937 1.00 95.06 69 HIS A O 1
ATOM 489 N N . LEU A 1 70 ? -2.033 8.073 4.248 1.00 96.44 70 LEU A N 1
ATOM 490 C CA . LEU A 1 70 ? -2.398 7.282 5.429 1.00 96.44 70 LEU A CA 1
ATOM 491 C C . LEU A 1 70 ? -1.754 7.808 6.727 1.00 96.44 70 LEU A C 1
ATOM 493 O O . LEU A 1 70 ? -2.270 7.559 7.815 1.00 96.44 70 LEU A O 1
ATOM 497 N N . ALA A 1 71 ? -0.630 8.519 6.625 1.00 95.62 71 ALA A N 1
ATOM 498 C CA . ALA A 1 71 ? 0.112 9.096 7.742 1.00 95.62 71 ALA A CA 1
ATOM 499 C C . ALA A 1 71 ? -0.235 10.572 8.022 1.00 95.62 71 ALA A C 1
ATOM 501 O O . ALA A 1 71 ? 0.329 11.158 8.956 1.00 95.62 71 ALA A O 1
ATOM 502 N N . GLU A 1 72 ? -1.154 11.186 7.266 1.00 93.12 72 GLU A N 1
ATOM 503 C CA . GLU A 1 72 ? -1.521 12.604 7.410 1.00 93.12 72 GLU A CA 1
ATOM 504 C C . GLU A 1 72 ? -1.895 12.945 8.859 1.00 93.12 72 GLU A C 1
ATOM 506 O O . GLU A 1 72 ? -1.399 13.915 9.445 1.00 93.12 72 GLU A O 1
ATOM 511 N N . ARG A 1 73 ? -2.730 12.103 9.479 1.00 91.38 73 ARG A N 1
ATOM 512 C CA . ARG A 1 73 ? -3.237 12.297 10.840 1.00 91.38 73 ARG A CA 1
ATOM 513 C C . ARG A 1 73 ? -2.305 11.643 11.856 1.00 91.38 73 ARG A C 1
ATOM 515 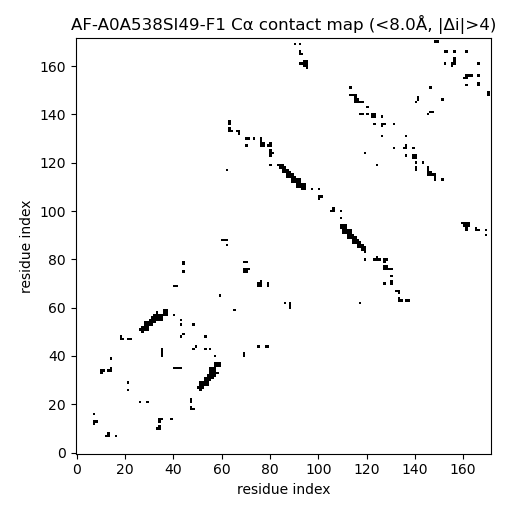O O . ARG A 1 73 ? -1.971 10.466 11.753 1.00 91.38 73 ARG A O 1
ATOM 522 N N . ALA A 1 74 ? -1.929 12.389 12.894 1.00 88.44 74 ALA A N 1
ATOM 523 C CA . ALA A 1 74 ? -0.959 11.932 13.893 1.00 88.44 74 ALA A CA 1
ATOM 524 C C . ALA A 1 74 ? -1.346 10.602 14.570 1.00 88.44 74 ALA A C 1
ATOM 526 O O . ALA A 1 74 ? -0.478 9.764 14.806 1.00 88.44 74 ALA A O 1
ATOM 527 N N . GLN A 1 75 ? -2.636 10.382 14.849 1.00 87.38 75 GLN A N 1
ATOM 528 C CA . GLN A 1 75 ? -3.116 9.133 15.447 1.00 87.38 75 GLN A CA 1
ATOM 529 C C . GLN A 1 75 ? -3.012 7.919 14.508 1.00 87.38 75 GLN A C 1
ATOM 531 O O . GLN A 1 75 ? -2.847 6.796 14.983 1.00 87.38 75 GLN A O 1
ATOM 536 N N . ASP A 1 76 ? -3.056 8.142 13.194 1.00 93.50 76 ASP A N 1
ATOM 537 C CA . ASP A 1 76 ? -3.050 7.075 12.192 1.00 93.50 76 ASP A CA 1
ATOM 538 C C . ASP A 1 76 ? -1.621 6.596 11.909 1.00 93.50 76 ASP A C 1
ATOM 540 O O . ASP A 1 76 ? -1.410 5.423 11.614 1.00 93.50 76 ASP A O 1
ATOM 544 N N . ARG A 1 77 ? -0.612 7.450 12.133 1.00 95.75 77 ARG A N 1
ATOM 545 C CA . ARG A 1 77 ? 0.819 7.118 11.987 1.00 95.75 77 ARG A CA 1
ATOM 546 C C . ARG A 1 77 ? 1.246 5.908 12.809 1.00 95.75 77 ARG A C 1
ATOM 548 O O . ARG A 1 77 ? 1.946 5.033 12.305 1.00 95.75 77 ARG A O 1
ATOM 555 N N . ALA A 1 78 ? 0.836 5.853 14.077 1.00 93.69 78 ALA A N 1
ATOM 556 C CA . ALA A 1 78 ? 1.154 4.731 14.957 1.00 93.69 78 ALA A CA 1
ATOM 557 C C . ALA A 1 78 ? 0.461 3.444 14.489 1.00 93.69 78 ALA A C 1
ATOM 559 O O . ALA A 1 78 ? 1.114 2.412 14.34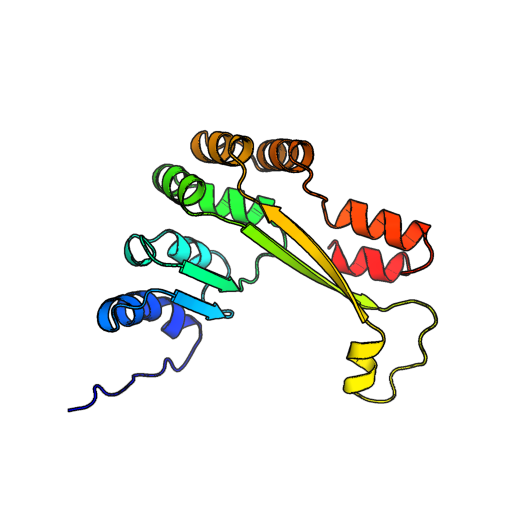7 1.00 93.69 78 ALA A O 1
ATOM 560 N N . ALA A 1 79 ? -0.837 3.522 14.174 1.00 94.50 79 ALA A N 1
ATOM 561 C CA . ALA A 1 79 ? -1.589 2.381 13.660 1.00 94.50 79 ALA A CA 1
ATOM 562 C C . ALA A 1 79 ? -0.995 1.861 12.342 1.00 94.50 79 ALA A C 1
ATOM 564 O O . ALA A 1 79 ? -0.805 0.655 12.194 1.00 94.50 79 ALA A O 1
ATOM 565 N N . LEU A 1 80 ? -0.645 2.757 11.418 1.00 97.00 80 LEU A N 1
ATOM 566 C CA . LEU A 1 80 ? -0.011 2.429 10.148 1.00 97.00 80 LEU A CA 1
ATOM 567 C C . LEU A 1 80 ? 1.344 1.753 10.362 1.00 97.00 80 LEU A C 1
ATOM 569 O O . LEU A 1 80 ? 1.568 0.669 9.832 1.00 97.00 80 LEU A O 1
ATOM 573 N N . ALA A 1 81 ? 2.227 2.342 11.171 1.00 96.75 81 ALA A N 1
ATOM 574 C CA . ALA A 1 81 ? 3.549 1.782 11.434 1.00 96.75 81 ALA A CA 1
ATOM 575 C C . ALA A 1 81 ? 3.491 0.384 12.071 1.00 96.75 81 ALA A C 1
ATOM 577 O O . ALA A 1 81 ? 4.321 -0.470 11.763 1.00 96.75 81 ALA A O 1
ATOM 578 N N . ASP A 1 82 ? 2.519 0.131 12.947 1.00 94.38 82 ASP A N 1
ATOM 579 C CA . ASP A 1 82 ? 2.414 -1.146 13.655 1.00 94.38 82 ASP A CA 1
ATOM 580 C C . ASP A 1 82 ? 1.711 -2.235 12.829 1.00 94.38 82 ASP A C 1
ATOM 582 O O . ASP A 1 82 ? 2.024 -3.427 12.965 1.00 94.38 82 ASP A O 1
ATOM 586 N N . ARG A 1 83 ? 0.756 -1.840 11.976 1.00 95.38 83 ARG A N 1
ATOM 587 C CA . ARG A 1 83 ? -0.138 -2.764 11.259 1.00 95.38 83 ARG A CA 1
ATOM 588 C C . ARG A 1 83 ? 0.246 -2.981 9.802 1.00 95.38 83 ARG A C 1
ATOM 590 O O . ARG A 1 83 ? -0.035 -4.060 9.282 1.00 95.38 83 ARG A O 1
ATOM 597 N N . LEU A 1 84 ? 0.892 -2.015 9.146 1.00 97.12 84 LEU A N 1
ATOM 598 C CA . LEU A 1 84 ? 1.356 -2.190 7.773 1.00 97.12 84 LEU A CA 1
ATOM 599 C C . LEU A 1 84 ? 2.362 -3.341 7.721 1.00 97.12 84 LEU A C 1
ATOM 601 O O . LEU A 1 84 ? 3.318 -3.401 8.497 1.00 97.12 84 LEU A O 1
ATOM 605 N N . ARG A 1 85 ? 2.137 -4.272 6.793 1.00 96.56 85 ARG A N 1
ATOM 606 C CA . ARG A 1 85 ? 3.052 -5.390 6.535 1.00 96.56 85 ARG A CA 1
ATOM 607 C C . ARG A 1 85 ? 3.770 -5.205 5.218 1.00 96.56 85 ARG A C 1
ATOM 609 O O . ARG A 1 85 ? 4.998 -5.244 5.188 1.00 96.56 85 ARG A O 1
ATOM 616 N N . PHE A 1 86 ? 3.005 -4.965 4.164 1.00 97.12 86 PHE A N 1
ATOM 617 C CA . PHE A 1 86 ? 3.544 -4.722 2.845 1.00 97.12 86 PHE A CA 1
ATOM 618 C C . PHE A 1 86 ? 2.583 -3.902 1.984 1.00 97.12 86 PHE A C 1
ATOM 620 O O . PHE A 1 86 ? 1.379 -3.879 2.239 1.00 97.12 86 PHE A O 1
ATOM 627 N N . VAL A 1 87 ? 3.129 -3.275 0.947 1.00 97.38 87 VAL A N 1
ATOM 628 C CA . VAL A 1 87 ? 2.384 -2.706 -0.181 1.00 97.38 87 VAL A CA 1
ATOM 629 C C . VAL A 1 87 ? 2.891 -3.391 -1.442 1.00 97.38 87 VAL A C 1
ATOM 631 O O . VAL A 1 87 ? 4.099 -3.551 -1.611 1.00 97.38 87 VAL A O 1
ATOM 634 N N . VAL A 1 88 ? 1.975 -3.820 -2.309 1.00 95.88 88 VAL A N 1
ATOM 635 C CA . VAL A 1 88 ? 2.316 -4.398 -3.612 1.00 95.88 88 VAL A CA 1
ATOM 636 C C . VAL A 1 88 ? 1.736 -3.511 -4.699 1.00 95.88 88 VAL A C 1
ATOM 638 O O . VAL A 1 88 ? 0.520 -3.384 -4.818 1.00 95.88 88 VAL A O 1
ATOM 641 N N . GLN A 1 89 ? 2.612 -2.948 -5.518 1.00 94.00 89 GLN A N 1
ATOM 642 C CA . GLN A 1 89 ? 2.262 -2.354 -6.797 1.00 94.00 89 GLN A CA 1
ATOM 643 C C . GLN A 1 89 ? 2.589 -3.361 -7.899 1.00 94.00 89 GLN A C 1
ATOM 645 O O . GLN A 1 89 ? 3.698 -3.888 -7.976 1.00 94.00 89 GLN A O 1
ATOM 650 N N . GLN A 1 90 ? 1.614 -3.640 -8.761 1.00 91.69 90 GLN A N 1
ATOM 651 C CA . GLN A 1 90 ? 1.784 -4.523 -9.911 1.00 91.69 90 GLN A CA 1
ATOM 652 C C . GLN A 1 90 ? 1.532 -3.741 -11.199 1.00 91.69 90 GLN A C 1
ATOM 654 O O . GLN A 1 90 ? 0.558 -2.991 -11.305 1.00 91.69 90 GLN A O 1
ATOM 659 N N . ARG A 1 91 ? 2.380 -3.963 -12.206 1.00 90.69 91 ARG A N 1
ATOM 660 C CA . ARG A 1 91 ? 2.144 -3.547 -13.594 1.00 90.69 91 ARG A CA 1
ATOM 661 C C . ARG A 1 91 ? 2.264 -4.746 -14.524 1.00 90.69 91 ARG A C 1
ATOM 663 O O . ARG A 1 91 ? 3.029 -5.675 -14.268 1.00 90.69 91 ARG A O 1
ATOM 670 N N . LEU A 1 92 ? 1.478 -4.736 -15.597 1.00 89.06 92 LEU A N 1
ATOM 671 C CA . LEU A 1 92 ? 1.501 -5.763 -16.636 1.00 89.06 92 LEU A CA 1
ATOM 672 C C . LEU A 1 92 ? 1.997 -5.140 -17.938 1.00 89.06 92 LEU A C 1
ATOM 674 O O . LEU A 1 92 ? 1.223 -4.484 -18.636 1.00 89.06 92 LEU A O 1
ATOM 678 N N . LEU A 1 93 ? 3.265 -5.382 -18.252 1.00 87.81 93 LEU A N 1
ATOM 679 C CA . LEU A 1 93 ? 3.958 -4.821 -19.410 1.00 87.81 93 LEU A CA 1
ATOM 680 C C . LEU A 1 93 ? 3.848 -5.759 -20.602 1.00 87.81 93 LEU A C 1
ATOM 682 O O . LEU A 1 93 ? 3.963 -6.972 -20.430 1.00 87.81 93 LEU A O 1
ATOM 686 N N . ARG A 1 94 ? 3.697 -5.220 -21.808 1.00 83.44 94 ARG A N 1
ATOM 687 C CA . ARG A 1 94 ? 3.880 -6.000 -23.039 1.00 83.44 94 ARG A CA 1
ATOM 688 C C . ARG A 1 94 ? 5.358 -6.319 -23.268 1.00 83.44 94 ARG A C 1
ATOM 690 O O . ARG A 1 94 ? 6.216 -5.452 -23.126 1.00 83.44 94 ARG A O 1
ATOM 697 N N . VAL A 1 95 ? 5.643 -7.564 -23.639 1.00 78.38 95 VAL A N 1
ATOM 698 C CA . VAL A 1 95 ? 6.992 -8.011 -24.015 1.00 78.38 95 VAL A CA 1
ATOM 699 C C . VAL A 1 95 ? 7.230 -7.716 -25.499 1.00 78.38 95 VAL A C 1
ATOM 701 O O . VAL A 1 95 ? 6.345 -7.944 -26.327 1.00 78.38 95 VAL A O 1
ATOM 704 N N . GLU A 1 96 ? 8.409 -7.198 -25.855 1.00 70.38 96 GLU A N 1
ATOM 705 C CA . GLU A 1 96 ? 8.769 -6.986 -27.265 1.00 70.38 96 GLU A CA 1
ATOM 706 C C . GLU A 1 96 ? 8.951 -8.316 -28.017 1.00 70.38 96 GLU A C 1
ATOM 708 O O . GLU A 1 96 ? 9.435 -9.304 -27.468 1.00 70.38 96 GLU A O 1
ATOM 713 N N . GLY A 1 97 ? 8.570 -8.342 -29.301 1.00 63.81 97 GLY A N 1
ATOM 714 C CA . GLY A 1 97 ? 8.789 -9.491 -30.192 1.00 63.81 97 GLY A CA 1
ATOM 715 C C . GLY A 1 97 ? 7.767 -10.631 -30.088 1.00 63.81 97 GLY A C 1
ATOM 716 O O . GLY A 1 97 ? 7.886 -11.612 -30.823 1.00 63.81 97 GLY A O 1
ATOM 717 N N . GLY A 1 98 ? 6.750 -10.512 -29.228 1.00 62.12 98 GLY A N 1
ATOM 718 C CA . GLY A 1 98 ? 5.615 -11.440 -29.200 1.00 62.12 98 GLY A CA 1
ATOM 719 C C . GLY A 1 98 ? 4.720 -11.302 -30.445 1.00 62.12 98 GLY A C 1
ATOM 720 O O . GLY A 1 98 ? 4.594 -10.200 -30.993 1.00 62.12 98 GLY A O 1
ATOM 721 N N . PRO A 1 99 ? 4.093 -12.390 -30.932 1.00 61.12 99 PRO A N 1
ATOM 722 C CA . PRO A 1 99 ? 3.120 -12.302 -32.018 1.00 61.12 99 PRO A CA 1
ATOM 723 C C . PRO A 1 99 ? 1.947 -11.394 -31.621 1.00 61.12 99 PRO A C 1
ATOM 725 O O . PRO A 1 99 ? 1.602 -11.281 -30.448 1.00 61.12 99 PRO A O 1
ATOM 728 N N . ALA A 1 100 ? 1.292 -10.763 -32.602 1.00 65.44 100 ALA A N 1
ATOM 729 C CA . ALA A 1 100 ? 0.077 -10.005 -32.320 1.00 65.44 100 ALA A CA 1
ATOM 730 C C . ALA A 1 100 ? -0.955 -10.923 -31.627 1.00 65.44 100 ALA A C 1
ATOM 732 O O . ALA A 1 100 ? -1.197 -12.041 -32.100 1.00 65.44 100 ALA A O 1
ATOM 733 N N . PRO A 1 101 ? -1.564 -10.482 -30.516 1.00 64.50 101 PRO A N 1
ATOM 734 C CA . PRO A 1 101 ? -2.426 -11.333 -29.715 1.00 64.50 101 PRO A CA 1
ATOM 735 C C . PRO A 1 101 ? -3.668 -11.722 -30.518 1.00 64.50 101 PRO A C 1
ATOM 737 O O . PRO A 1 101 ? -4.459 -10.875 -30.922 1.00 64.50 101 PRO A O 1
ATOM 740 N N . GLN A 1 102 ? -3.851 -13.023 -30.734 1.00 69.31 102 GLN A N 1
ATOM 741 C CA . GLN A 1 102 ? -4.952 -13.554 -31.548 1.00 69.31 102 GLN A CA 1
ATOM 742 C C . GLN A 1 102 ? -6.267 -13.675 -30.762 1.00 69.31 102 GLN A C 1
ATOM 744 O O . GLN A 1 102 ? -7.335 -13.833 -31.347 1.00 69.31 102 GLN A O 1
ATOM 749 N N . ASN A 1 103 ? -6.199 -13.636 -29.427 1.00 70.38 103 ASN A N 1
ATOM 750 C CA . ASN A 1 103 ? -7.349 -13.701 -28.528 1.00 70.38 103 ASN A CA 1
ATOM 751 C C . ASN A 1 103 ? -7.005 -13.140 -27.132 1.00 70.38 103 ASN A C 1
ATOM 753 O O . ASN A 1 103 ? -5.850 -12.832 -26.829 1.00 70.38 103 ASN A O 1
ATOM 757 N N . ALA A 1 104 ? -8.007 -13.052 -26.250 1.00 65.62 104 ALA A N 1
ATOM 758 C CA . ALA A 1 104 ? -7.843 -12.538 -24.887 1.00 65.62 104 ALA A CA 1
ATOM 759 C C . ALA A 1 104 ? -6.852 -13.347 -24.025 1.00 65.62 104 ALA A C 1
ATOM 761 O O . ALA A 1 104 ? -6.175 -12.786 -23.170 1.00 65.62 104 ALA A O 1
ATOM 762 N N . SER A 1 105 ? -6.714 -14.654 -24.274 1.00 67.94 105 SER A N 1
ATOM 763 C CA . SER A 1 105 ? -5.734 -15.490 -23.566 1.00 67.94 105 SER A CA 1
ATOM 764 C C . SER A 1 105 ? -4.294 -15.239 -24.035 1.00 67.94 105 SER A C 1
ATOM 766 O O . SER A 1 105 ? -3.358 -15.374 -23.251 1.00 67.94 105 SER A O 1
ATOM 768 N N . ALA A 1 106 ? -4.105 -14.863 -25.305 1.00 65.12 106 ALA A N 1
ATOM 769 C CA . ALA A 1 106 ? -2.810 -14.480 -25.859 1.00 65.12 106 ALA A CA 1
ATOM 770 C C . ALA A 1 106 ? -2.359 -13.125 -25.291 1.00 65.12 106 ALA A C 1
ATOM 772 O O . ALA A 1 106 ? -1.207 -12.986 -24.901 1.00 65.12 106 ALA A O 1
ATOM 773 N N . LEU A 1 107 ? -3.297 -12.187 -25.084 1.00 63.56 107 LEU A N 1
ATOM 774 C CA . LEU A 1 107 ? -3.021 -10.897 -24.432 1.00 63.56 107 LEU A CA 1
ATOM 775 C C . LEU A 1 107 ? -2.389 -11.018 -23.040 1.00 63.56 107 LEU A C 1
ATOM 777 O O . LEU A 1 107 ? -1.711 -10.085 -22.619 1.00 63.56 107 LEU A O 1
ATOM 781 N N . LEU A 1 108 ? -2.643 -12.111 -22.313 1.00 65.19 108 LEU A N 1
ATOM 782 C CA . LEU A 1 108 ? -2.048 -12.369 -20.999 1.00 65.19 108 LEU A CA 1
ATOM 783 C C . LEU A 1 108 ? -0.715 -13.125 -21.090 1.00 65.19 108 LEU A C 1
ATOM 785 O O . LEU A 1 108 ? 0.118 -12.964 -20.205 1.00 65.19 108 LEU A O 1
ATOM 789 N N . ARG A 1 109 ? -0.500 -13.924 -22.145 1.00 66.81 109 ARG A N 1
ATOM 790 C CA . ARG A 1 109 ? 0.751 -14.671 -22.368 1.00 66.81 109 ARG A CA 1
ATOM 791 C C . ARG A 1 109 ? 1.908 -13.773 -22.791 1.00 66.81 109 ARG A C 1
ATOM 793 O O . ARG A 1 109 ? 3.029 -14.012 -22.361 1.00 66.81 109 ARG A O 1
ATOM 800 N N . ASP A 1 110 ? 1.621 -12.721 -23.551 1.00 77.00 110 ASP A N 1
ATOM 801 C CA . ASP A 1 110 ? 2.635 -11.773 -24.034 1.00 77.00 110 ASP A CA 1
ATOM 802 C C . ASP A 1 110 ? 2.900 -10.629 -23.040 1.00 77.00 110 ASP A C 1
ATOM 804 O O . ASP A 1 110 ? 3.461 -9.587 -23.392 1.00 77.00 110 ASP A O 1
ATOM 808 N N . ARG A 1 111 ? 2.457 -10.797 -21.786 1.00 79.81 111 ARG A N 1
ATOM 809 C CA . ARG A 1 111 ? 2.645 -9.819 -20.719 1.00 79.81 111 ARG A CA 1
ATOM 810 C C . ARG A 1 111 ? 3.570 -10.340 -19.637 1.00 79.81 111 ARG A C 1
ATOM 812 O O . ARG A 1 111 ? 3.458 -11.470 -19.173 1.00 79.81 111 ARG A O 1
ATOM 819 N N . ARG A 1 112 ? 4.438 -9.452 -19.171 1.00 83.94 112 ARG A N 1
ATOM 820 C CA . ARG A 1 112 ? 5.279 -9.656 -18.000 1.00 83.94 112 ARG A CA 1
ATOM 821 C C . ARG A 1 112 ? 4.712 -8.862 -16.834 1.00 83.94 112 ARG A C 1
ATOM 823 O O . ARG A 1 112 ? 4.511 -7.654 -16.941 1.00 83.94 112 ARG A O 1
ATOM 830 N N . ALA A 1 113 ? 4.485 -9.540 -15.714 1.00 88.88 113 ALA A N 1
ATOM 831 C CA . ALA A 1 113 ? 4.192 -8.867 -14.461 1.00 88.88 113 ALA A CA 1
ATOM 832 C C . ALA A 1 113 ? 5.485 -8.316 -13.852 1.00 88.88 113 ALA A C 1
ATOM 834 O O . ALA A 1 113 ? 6.483 -9.033 -13.734 1.00 88.88 113 ALA A O 1
ATOM 835 N N . VAL A 1 114 ? 5.455 -7.042 -13.477 1.00 91.06 114 VAL A N 1
ATOM 836 C CA . VAL A 1 114 ? 6.500 -6.385 -12.694 1.00 91.06 114 VAL A CA 1
ATOM 837 C C . VAL A 1 114 ? 5.884 -5.951 -11.380 1.00 91.06 114 VAL A C 1
ATOM 839 O O . VAL A 1 114 ? 4.770 -5.423 -11.356 1.00 91.06 114 VAL A O 1
ATOM 842 N N . PHE A 1 115 ? 6.605 -6.223 -10.299 1.00 92.25 115 PHE A N 1
ATOM 843 C CA . PHE A 1 115 ? 6.140 -5.993 -8.945 1.00 92.25 115 PHE A CA 1
ATOM 844 C C . PHE A 1 115 ? 7.098 -5.061 -8.229 1.00 92.25 115 PHE A C 1
ATOM 846 O O . PHE A 1 115 ? 8.300 -5.311 -8.151 1.00 92.25 115 PHE A O 1
ATOM 853 N N . GLU A 1 116 ? 6.540 -4.018 -7.651 1.00 93.62 116 GLU A N 1
ATOM 854 C CA . GLU A 1 116 ? 7.175 -3.242 -6.609 1.00 93.62 116 GLU A CA 1
ATOM 855 C C . GLU A 1 116 ? 6.547 -3.693 -5.287 1.00 93.62 116 GLU A C 1
ATOM 857 O O . GLU A 1 116 ? 5.335 -3.603 -5.093 1.00 93.62 116 GLU A O 1
ATOM 862 N N . VAL A 1 117 ? 7.370 -4.261 -4.405 1.00 95.94 117 VAL A N 1
ATOM 863 C CA . VAL A 1 117 ? 6.921 -4.800 -3.119 1.00 95.94 117 VAL A CA 1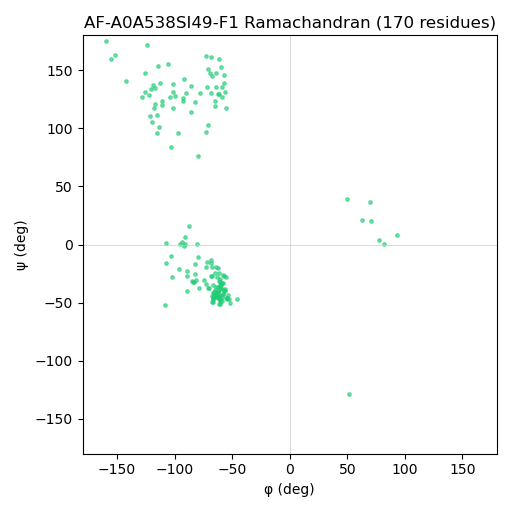
ATOM 864 C C . VAL A 1 117 ? 7.671 -4.085 -2.015 1.00 95.94 117 VAL A C 1
ATOM 866 O O . VAL A 1 117 ? 8.875 -4.272 -1.845 1.00 95.94 117 VAL A O 1
ATOM 869 N N . LEU A 1 118 ? 6.945 -3.263 -1.269 1.00 97.44 118 LEU A N 1
ATOM 870 C CA . LEU A 1 118 ? 7.443 -2.598 -0.078 1.00 97.44 118 LEU A CA 1
ATOM 871 C C . LEU A 1 118 ? 7.128 -3.453 1.140 1.00 97.44 118 LEU A C 1
ATOM 873 O O . LEU A 1 118 ? 5.964 -3.759 1.371 1.00 97.44 118 LEU A O 1
ATOM 877 N N . PHE A 1 119 ? 8.134 -3.773 1.950 1.00 96.94 119 PHE A N 1
ATOM 878 C CA . PHE A 1 119 ? 7.940 -4.355 3.277 1.00 96.94 119 PHE A CA 1
ATOM 879 C C . PHE A 1 119 ? 8.114 -3.284 4.351 1.00 96.94 119 PHE A C 1
ATOM 881 O O . PHE A 1 119 ? 9.018 -2.449 4.280 1.00 96.94 119 PHE A O 1
ATOM 888 N N . ALA A 1 120 ? 7.246 -3.306 5.362 1.00 95.19 120 ALA A N 1
ATOM 889 C CA . ALA A 1 120 ? 7.306 -2.366 6.475 1.00 95.19 120 ALA A CA 1
ATOM 890 C C . ALA A 1 120 ? 8.375 -2.777 7.493 1.00 95.19 120 ALA A C 1
ATOM 892 O O . ALA A 1 120 ? 8.057 -3.319 8.555 1.00 95.19 120 ALA A O 1
ATOM 893 N N . GLU A 1 121 ? 9.636 -2.531 7.150 1.00 96.38 121 GLU A N 1
ATOM 894 C CA . GLU A 1 121 ? 10.796 -2.759 8.014 1.00 96.38 121 GLU A CA 1
ATOM 895 C C . GLU A 1 121 ? 10.893 -1.729 9.145 1.00 96.38 121 GLU A C 1
ATOM 897 O O . GLU A 1 121 ? 10.300 -0.651 9.091 1.00 96.38 121 GLU A O 1
ATOM 902 N N . GLU A 1 122 ? 11.666 -2.033 10.188 1.00 97.00 122 GLU A N 1
ATOM 903 C CA . GLU A 1 122 ? 11.713 -1.205 11.402 1.00 97.00 122 GLU A CA 1
ATOM 904 C C . GLU A 1 122 ? 12.173 0.243 11.144 1.00 97.00 122 GLU A C 1
ATOM 906 O O . GLU A 1 122 ? 11.674 1.171 11.782 1.00 97.00 122 GLU A O 1
ATOM 911 N N . SER A 1 123 ? 13.086 0.467 10.192 1.00 96.75 123 SER A N 1
ATOM 912 C CA . SER A 1 123 ? 13.499 1.817 9.780 1.00 96.75 123 SER A CA 1
ATOM 913 C C . SER A 1 123 ? 12.326 2.617 9.206 1.00 96.75 123 SER A C 1
ATOM 915 O O . SER A 1 123 ? 12.110 3.761 9.609 1.00 96.75 123 SER A O 1
ATOM 917 N N . LEU A 1 124 ? 11.534 1.996 8.327 1.00 97.38 124 LEU A N 1
ATOM 918 C CA . LEU A 1 124 ? 10.340 2.601 7.749 1.00 97.38 124 LEU A CA 1
ATOM 919 C C . LEU A 1 124 ? 9.275 2.842 8.821 1.00 97.38 124 LEU A C 1
ATOM 921 O O . LEU A 1 124 ? 8.711 3.928 8.882 1.00 97.38 124 LEU A O 1
ATOM 925 N N . ARG A 1 125 ? 9.038 1.877 9.720 1.00 97.69 125 ARG A N 1
ATOM 926 C CA . ARG A 1 125 ? 8.078 2.038 10.826 1.00 97.69 125 ARG A CA 1
ATOM 927 C C . ARG A 1 125 ? 8.425 3.228 11.713 1.00 97.69 125 ARG A C 1
ATOM 929 O O . ARG A 1 125 ? 7.540 3.991 12.086 1.00 97.69 125 ARG A O 1
ATOM 936 N N . LYS A 1 126 ? 9.706 3.419 12.041 1.00 97.44 126 LYS A N 1
ATOM 937 C CA . LYS A 1 126 ? 10.164 4.591 12.805 1.00 97.44 126 LYS A CA 1
ATOM 938 C C . LYS A 1 126 ? 9.893 5.898 12.061 1.00 97.44 126 LYS A C 1
ATOM 940 O O . LYS A 1 126 ? 9.379 6.828 12.676 1.00 97.44 126 LYS A O 1
ATOM 945 N N . ALA A 1 127 ? 10.185 5.944 10.763 1.00 97.06 127 ALA A N 1
ATOM 946 C CA . ALA A 1 127 ? 9.927 7.116 9.931 1.00 97.06 127 ALA A CA 1
ATOM 947 C C . ALA A 1 127 ? 8.420 7.432 9.824 1.00 97.06 127 ALA A C 1
ATOM 949 O O . ALA A 1 127 ? 8.018 8.581 9.991 1.00 97.06 127 ALA A O 1
ATOM 950 N N . LEU A 1 128 ? 7.572 6.407 9.671 1.00 97.19 128 LEU A N 1
ATOM 951 C CA . LEU A 1 128 ? 6.111 6.544 9.679 1.00 97.19 128 LEU A CA 1
ATOM 952 C C . LEU A 1 128 ? 5.598 7.121 11.005 1.00 97.19 128 LEU A C 1
ATOM 954 O O . LEU A 1 128 ? 4.828 8.078 10.996 1.00 97.19 128 LEU A O 1
ATOM 958 N N . ARG A 1 129 ? 6.059 6.599 12.153 1.00 96.38 129 ARG A N 1
ATOM 959 C CA . ARG A 1 129 ? 5.678 7.130 13.479 1.00 96.38 129 ARG A CA 1
ATOM 960 C C . ARG A 1 129 ? 6.087 8.594 13.653 1.00 96.38 129 ARG A C 1
ATOM 962 O O . ARG A 1 129 ? 5.337 9.365 14.244 1.00 96.38 129 ARG A O 1
ATOM 969 N N . ALA A 1 130 ? 7.255 8.970 13.135 1.00 95.81 130 ALA A N 1
ATOM 970 C CA . ALA A 1 130 ? 7.741 10.346 13.162 1.00 95.81 130 ALA A CA 1
ATOM 971 C C . ALA A 1 130 ? 6.977 11.277 12.197 1.00 95.81 130 ALA A C 1
ATOM 973 O O . ALA A 1 130 ? 7.030 12.494 12.365 1.00 95.81 130 ALA A O 1
ATOM 974 N N . GLY A 1 131 ? 6.210 10.731 11.246 1.00 94.69 131 GLY A N 1
ATOM 975 C CA . GLY A 1 131 ? 5.524 11.515 10.217 1.00 94.69 131 GLY A CA 1
ATOM 976 C C . GLY A 1 131 ? 6.493 12.135 9.216 1.00 94.69 131 GLY A C 1
ATOM 977 O O . GLY A 1 131 ? 6.299 13.276 8.807 1.00 94.69 131 GLY A O 1
ATOM 978 N N . GLU A 1 132 ? 7.559 11.409 8.889 1.00 96.06 132 GLU A N 1
ATOM 979 C CA . GLU A 1 132 ? 8.526 11.811 7.871 1.00 96.06 132 GLU A CA 1
ATOM 980 C C . GLU A 1 132 ? 7.866 11.886 6.479 1.00 96.06 132 GLU A C 1
ATOM 982 O O . GLU A 1 132 ? 6.969 11.089 6.190 1.00 96.06 132 GLU A O 1
ATOM 987 N N . PRO A 1 133 ? 8.312 12.802 5.599 1.00 93.94 133 PRO A N 1
ATOM 988 C CA . PRO A 1 133 ? 7.735 12.972 4.266 1.00 93.94 133 PRO A CA 1
ATOM 989 C C . PRO A 1 133 ? 8.026 11.775 3.352 1.00 93.94 133 PRO A C 1
ATOM 991 O O . PRO A 1 133 ? 8.999 11.041 3.570 1.00 93.94 133 PRO A O 1
ATOM 994 N N . ALA A 1 134 ? 7.250 11.637 2.271 1.00 93.25 134 ALA A N 1
ATOM 995 C CA . ALA A 1 134 ? 7.364 10.543 1.297 1.00 93.25 134 ALA A CA 1
ATOM 996 C C . ALA A 1 134 ? 8.814 10.244 0.860 1.00 93.25 134 ALA A C 1
ATOM 998 O O . ALA A 1 134 ? 9.262 9.100 0.939 1.00 93.25 134 ALA A O 1
ATOM 999 N N . ALA A 1 135 ? 9.595 11.274 0.516 1.00 93.06 135 ALA A N 1
ATOM 1000 C CA . ALA A 1 135 ? 10.992 11.122 0.091 1.00 93.06 135 ALA A CA 1
ATOM 1001 C C . ALA A 1 135 ? 11.885 10.446 1.151 1.00 93.06 135 ALA A C 1
ATOM 1003 O O . ALA A 1 135 ? 12.827 9.715 0.834 1.00 93.06 135 ALA A O 1
ATOM 1004 N N . ARG A 1 136 ? 11.607 10.678 2.440 1.00 95.75 136 ARG A N 1
ATOM 1005 C CA . ARG A 1 136 ? 12.358 10.054 3.530 1.00 95.75 136 ARG A CA 1
ATOM 1006 C C . ARG A 1 136 ? 11.916 8.611 3.761 1.00 95.75 136 ARG A C 1
ATOM 1008 O O . ARG A 1 136 ? 12.773 7.767 4.025 1.00 95.75 136 ARG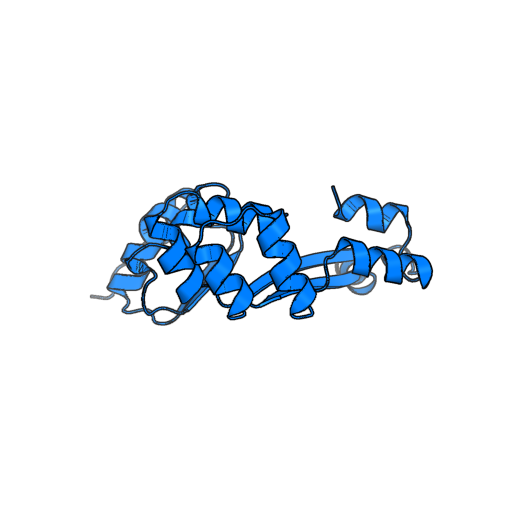 A O 1
ATOM 1015 N N . LEU A 1 137 ? 10.617 8.331 3.631 1.00 96.44 137 LEU A N 1
ATOM 1016 C CA . LEU A 1 137 ? 10.073 6.970 3.662 1.00 96.44 137 LEU A CA 1
ATOM 1017 C C . LEU A 1 137 ? 10.688 6.114 2.547 1.00 96.44 137 LEU A C 1
ATOM 1019 O O . LEU A 1 137 ? 11.148 5.002 2.811 1.00 96.44 137 LEU A O 1
ATOM 1023 N N . GLU A 1 138 ? 10.778 6.667 1.338 1.00 95.38 138 GLU A N 1
ATOM 1024 C CA . GLU A 1 138 ? 11.406 6.025 0.183 1.00 95.38 138 GLU A CA 1
ATOM 1025 C C . GLU A 1 138 ? 12.880 5.713 0.431 1.00 95.38 138 GLU A C 1
ATOM 1027 O O . GLU A 1 138 ? 13.299 4.567 0.278 1.00 95.38 138 GLU A O 1
ATOM 1032 N N . ALA A 1 139 ? 13.657 6.676 0.931 1.00 94.81 139 ALA A N 1
ATOM 1033 C CA . ALA A 1 139 ? 15.059 6.438 1.269 1.00 94.81 139 ALA A CA 1
ATOM 1034 C C . ALA A 1 139 ? 15.239 5.324 2.323 1.00 94.81 139 ALA A C 1
ATOM 1036 O O . ALA A 1 139 ? 16.174 4.524 2.235 1.00 94.81 139 ALA A O 1
ATOM 1037 N N . CYS A 1 140 ? 14.351 5.247 3.324 1.00 96.19 140 CYS A N 1
ATOM 1038 C CA . CYS A 1 140 ? 14.361 4.164 4.312 1.00 96.19 140 CYS A CA 1
ATOM 1039 C C . CYS A 1 140 ? 14.047 2.801 3.684 1.00 96.19 140 CYS A C 1
ATOM 1041 O O . CYS A 1 140 ? 14.667 1.806 4.066 1.00 96.19 140 CYS A O 1
ATOM 1043 N N . ALA A 1 141 ? 13.106 2.762 2.741 1.00 96.19 141 ALA A N 1
ATOM 1044 C CA . ALA A 1 141 ? 12.739 1.559 2.013 1.00 96.19 141 ALA A CA 1
ATOM 1045 C C . ALA A 1 141 ? 13.871 1.088 1.088 1.00 96.19 141 ALA A C 1
ATOM 1047 O O . ALA A 1 141 ? 14.249 -0.084 1.138 1.00 96.19 141 ALA A O 1
ATOM 1048 N N . GLU A 1 142 ? 14.449 1.982 0.275 1.00 94.88 142 GLU A N 1
ATOM 1049 C CA . GLU A 1 142 ? 15.557 1.653 -0.636 1.00 94.88 142 GLU A CA 1
ATOM 1050 C C . GLU A 1 142 ? 16.761 1.095 0.134 1.00 94.88 142 GLU A C 1
ATOM 1052 O O . GLU A 1 142 ? 17.338 0.079 -0.257 1.00 94.88 142 GLU A O 1
ATOM 1057 N N . ALA A 1 143 ? 17.103 1.703 1.276 1.00 95.00 143 ALA A N 1
ATOM 1058 C CA . ALA A 1 143 ? 18.172 1.216 2.147 1.00 95.00 143 ALA A CA 1
ATOM 1059 C C . ALA A 1 143 ? 17.905 -0.199 2.699 1.00 95.00 143 ALA A C 1
ATOM 1061 O O . ALA A 1 143 ? 18.848 -0.917 3.028 1.00 95.00 143 ALA A O 1
ATOM 1062 N N . ALA A 1 144 ? 16.636 -0.609 2.778 1.00 93.75 144 ALA A N 1
ATOM 1063 C CA . ALA A 1 144 ? 16.209 -1.952 3.167 1.00 93.75 144 ALA A CA 1
ATOM 1064 C C . ALA A 1 144 ? 16.051 -2.917 1.971 1.00 93.75 144 ALA A C 1
ATOM 1066 O O . ALA A 1 144 ? 15.600 -4.047 2.145 1.00 93.75 144 ALA A O 1
ATOM 1067 N N . GLY A 1 145 ? 16.436 -2.504 0.758 1.00 92.81 145 GLY A N 1
ATOM 1068 C CA . GLY A 1 145 ? 16.411 -3.345 -0.441 1.00 92.81 145 GLY A CA 1
ATOM 1069 C C . GLY A 1 145 ? 15.134 -3.246 -1.276 1.00 92.81 145 GLY A C 1
ATOM 1070 O O . GLY A 1 145 ? 14.988 -4.007 -2.237 1.00 92.81 145 GLY A O 1
ATOM 1071 N N . PHE A 1 146 ? 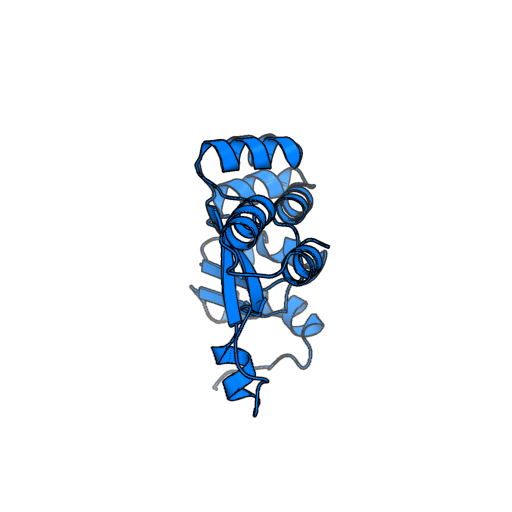14.233 -2.312 -0.955 1.00 94.88 146 PHE A N 1
ATOM 1072 C CA . PHE A 1 146 ? 13.121 -1.959 -1.835 1.00 94.88 146 PHE A CA 1
ATOM 1073 C C . PHE A 1 146 ? 13.641 -1.508 -3.205 1.00 94.88 146 PHE A C 1
ATOM 1075 O O . PHE A 1 146 ? 14.636 -0.789 -3.304 1.00 94.88 146 PHE A O 1
ATOM 1082 N N . ARG A 1 147 ? 12.961 -1.941 -4.270 1.00 92.69 147 ARG A N 1
ATOM 1083 C CA . ARG A 1 147 ? 13.312 -1.601 -5.652 1.00 92.69 147 ARG A CA 1
ATOM 1084 C C . ARG A 1 147 ? 12.143 -0.868 -6.305 1.00 92.69 147 ARG A C 1
ATOM 1086 O O . ARG A 1 147 ? 11.182 -1.546 -6.680 1.00 92.69 147 ARG A O 1
ATOM 1093 N N . PRO A 1 148 ? 12.239 0.459 -6.485 1.00 90.19 148 PRO A N 1
ATOM 1094 C CA . PRO A 1 148 ? 11.201 1.230 -7.154 1.00 90.19 148 PRO A CA 1
ATOM 1095 C C . PRO A 1 148 ? 10.926 0.703 -8.560 1.00 90.19 148 PRO A C 1
ATOM 1097 O O . PRO A 1 148 ? 11.850 0.265 -9.262 1.00 90.19 148 PRO A O 1
ATOM 1100 N N . LEU A 1 149 ? 9.670 0.789 -8.993 1.00 89.88 149 LEU A N 1
ATOM 1101 C CA . LEU A 1 149 ? 9.242 0.373 -10.324 1.00 89.88 149 LEU A CA 1
ATOM 1102 C C . LEU A 1 149 ? 10.086 1.034 -11.422 1.00 89.88 149 LEU A C 1
ATOM 1104 O O . LEU A 1 149 ? 10.544 0.338 -12.325 1.00 89.88 149 LEU A O 1
ATOM 1108 N N . ALA A 1 150 ? 10.370 2.336 -11.309 1.00 88.81 150 ALA A N 1
ATOM 1109 C CA . ALA A 1 150 ? 11.182 3.082 -12.275 1.00 88.81 150 ALA A CA 1
ATOM 1110 C C . ALA A 1 150 ? 12.533 2.403 -12.561 1.00 88.81 150 ALA A C 1
ATOM 1112 O O . ALA A 1 150 ? 12.838 2.096 -13.713 1.00 88.81 150 ALA A O 1
ATOM 1113 N N . ARG A 1 151 ? 13.289 2.041 -11.516 1.00 90.00 151 ARG A N 1
ATOM 1114 C CA . ARG A 1 151 ? 14.583 1.354 -11.677 1.00 90.00 151 ARG A CA 1
ATOM 1115 C C . ARG A 1 151 ? 14.439 -0.049 -12.260 1.00 90.00 151 ARG A C 1
ATOM 1117 O O . ARG A 1 151 ? 15.306 -0.509 -13.003 1.00 90.00 151 ARG A O 1
ATOM 1124 N N . GLN A 1 152 ? 13.361 -0.757 -11.922 1.00 91.12 152 GLN A N 1
ATOM 1125 C CA . GLN A 1 152 ? 13.094 -2.070 -12.512 1.00 91.12 152 GLN A CA 1
ATOM 1126 C C . GLN A 1 152 ? 12.802 -1.955 -14.013 1.00 91.12 152 GLN A C 1
ATOM 1128 O O . GLN A 1 152 ? 13.311 -2.758 -14.793 1.00 91.12 152 GLN A O 1
ATOM 1133 N N . LEU A 1 153 ? 12.024 -0.952 -14.427 1.00 91.31 153 LEU A N 1
ATOM 1134 C CA . LEU A 1 153 ? 11.708 -0.710 -15.833 1.00 91.31 153 LEU A CA 1
ATOM 1135 C C . LEU A 1 153 ? 12.940 -0.289 -16.636 1.00 91.31 153 LEU A C 1
ATOM 1137 O O . LEU A 1 153 ? 13.146 -0.820 -17.724 1.00 91.31 153 LEU A O 1
ATOM 1141 N N . GLU A 1 154 ? 13.795 0.579 -16.092 1.00 92.19 154 GLU A N 1
ATOM 1142 C CA . GLU A 1 154 ? 15.076 0.944 -16.714 1.00 92.19 154 GLU A CA 1
ATOM 1143 C C . GLU A 1 154 ? 15.928 -0.293 -17.028 1.00 92.19 154 GLU A C 1
ATOM 1145 O O . GLU A 1 154 ? 16.425 -0.445 -18.146 1.00 92.19 154 GLU A O 1
ATOM 1150 N N . ALA A 1 155 ? 16.038 -1.226 -16.076 1.00 91.31 155 ALA A N 1
ATOM 1151 C CA . ALA A 1 155 ? 16.774 -2.470 -16.276 1.00 91.31 155 ALA A CA 1
ATOM 1152 C C . ALA A 1 155 ? 16.147 -3.363 -17.365 1.00 91.31 155 ALA A C 1
ATOM 1154 O O . ALA A 1 155 ? 16.869 -4.009 -18.125 1.00 91.31 155 ALA A O 1
ATOM 1155 N N . LEU A 1 156 ? 14.814 -3.399 -17.469 1.00 89.88 156 LEU A N 1
ATOM 1156 C CA . LEU A 1 156 ? 14.107 -4.174 -18.496 1.00 89.88 156 LEU A CA 1
ATOM 1157 C C . LEU A 1 156 ? 14.256 -3.581 -19.898 1.00 89.88 156 LEU A C 1
ATOM 1159 O O . LEU A 1 156 ? 14.395 -4.341 -20.860 1.00 89.88 156 LEU A O 1
ATOM 1163 N N . VAL A 1 157 ? 14.255 -2.250 -20.004 1.00 91.81 157 VAL A N 1
ATOM 1164 C CA . VAL A 1 157 ? 14.510 -1.531 -21.258 1.00 91.81 157 VAL A CA 1
ATOM 1165 C C . VAL A 1 157 ? 15.955 -1.743 -21.699 1.00 91.81 157 VAL A C 1
ATOM 1167 O O . VAL A 1 157 ? 16.198 -2.115 -22.844 1.00 91.81 157 VAL A O 1
ATOM 1170 N N . ALA A 1 158 ? 16.919 -1.603 -20.784 1.00 92.38 158 ALA A N 1
ATOM 1171 C CA . ALA A 1 158 ? 18.330 -1.857 -21.075 1.00 92.38 158 ALA A CA 1
ATOM 1172 C C . ALA A 1 158 ? 18.592 -3.310 -21.519 1.00 92.38 158 ALA A C 1
ATOM 1174 O O . ALA A 1 158 ? 19.468 -3.557 -22.345 1.00 92.38 158 ALA A O 1
ATOM 1175 N N . ALA A 1 159 ? 17.814 -4.268 -21.006 1.00 90.12 159 ALA A N 1
ATOM 1176 C CA . ALA A 1 159 ? 17.871 -5.674 -21.402 1.00 90.12 159 ALA A CA 1
ATOM 1177 C C . ALA A 1 159 ? 17.111 -5.996 -22.706 1.00 90.12 159 ALA A C 1
ATOM 1179 O O . ALA A 1 159 ? 17.049 -7.167 -23.084 1.00 90.12 159 ALA A O 1
ATOM 1180 N N . GLY A 1 160 ? 16.481 -5.014 -23.365 1.00 86.62 160 GLY A N 1
ATOM 1181 C CA . GLY A 1 160 ? 15.687 -5.222 -24.584 1.00 86.62 160 GLY A CA 1
ATOM 1182 C C . GLY A 1 160 ? 14.458 -6.117 -24.385 1.00 86.62 160 GLY A C 1
ATOM 1183 O O . GLY 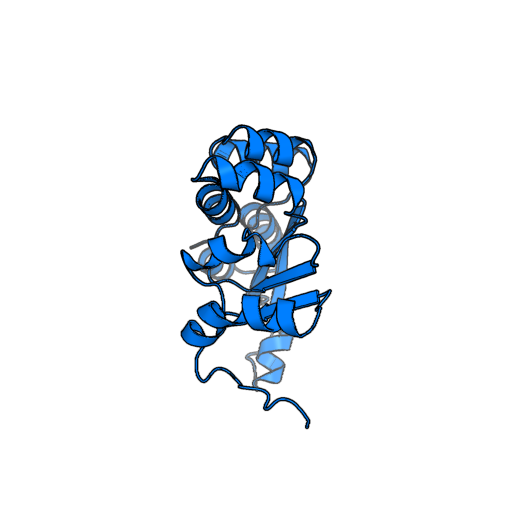A 1 160 ? 13.974 -6.729 -25.328 1.00 86.62 160 GLY A O 1
ATOM 1184 N N . SER A 1 161 ? 13.980 -6.260 -23.143 1.00 85.56 161 SER A N 1
ATOM 1185 C CA . SER A 1 161 ? 12.822 -7.109 -22.821 1.00 85.56 161 SER A CA 1
ATOM 1186 C C . SER A 1 161 ? 11.490 -6.358 -22.919 1.00 85.56 161 SER A C 1
ATOM 1188 O O . SER A 1 161 ? 10.436 -6.982 -23.040 1.00 85.56 161 SER A O 1
ATOM 1190 N N . VAL A 1 162 ? 11.529 -5.029 -22.802 1.00 87.31 162 VAL A N 1
ATOM 1191 C CA . VAL A 1 162 ? 10.372 -4.125 -22.833 1.00 87.31 162 VAL A CA 1
ATOM 1192 C C . VAL A 1 162 ? 10.781 -2.858 -23.581 1.00 87.31 162 VAL A C 1
ATOM 1194 O O . VAL A 1 162 ? 11.897 -2.373 -23.398 1.00 87.31 162 VAL A O 1
ATOM 1197 N N . SER A 1 163 ? 9.882 -2.306 -24.396 1.00 88.25 163 SER A N 1
ATOM 1198 C CA . SER A 1 163 ? 10.147 -1.066 -25.128 1.00 88.25 163 SER A CA 1
ATOM 1199 C C . SER A 1 163 ? 10.182 0.143 -24.187 1.00 88.25 163 SER A C 1
ATOM 1201 O O . SER A 1 163 ? 9.472 0.186 -23.179 1.00 88.25 163 SER A O 1
ATOM 1203 N N . ALA A 1 164 ? 10.956 1.175 -24.531 1.00 89.62 164 ALA A N 1
ATOM 1204 C CA . ALA A 1 164 ? 10.975 2.419 -23.756 1.00 89.62 164 ALA A CA 1
ATOM 1205 C C . ALA A 1 164 ? 9.587 3.092 -23.694 1.00 89.62 164 ALA A C 1
ATOM 1207 O O . ALA A 1 164 ? 9.215 3.655 -22.666 1.00 89.62 164 ALA A O 1
ATOM 1208 N N . THR A 1 165 ? 8.798 2.999 -24.772 1.00 89.81 165 THR A N 1
ATOM 1209 C CA . THR A 1 165 ? 7.429 3.535 -24.831 1.00 89.81 165 THR A CA 1
ATOM 1210 C C . THR A 1 165 ? 6.475 2.777 -23.914 1.00 89.81 165 THR A C 1
ATOM 1212 O O . THR A 1 165 ? 5.695 3.404 -23.202 1.00 89.81 165 THR A O 1
ATOM 1215 N N . GLU A 1 166 ? 6.547 1.442 -23.905 1.00 88.75 166 GLU A N 1
ATOM 1216 C CA . GLU A 1 166 ? 5.758 0.623 -22.986 1.00 88.75 166 GLU A CA 1
ATOM 1217 C C . GLU A 1 166 ? 6.138 0.981 -21.549 1.00 88.75 166 GLU A C 1
ATOM 1219 O O . GLU A 1 166 ? 5.259 1.352 -20.783 1.00 88.75 166 GLU A O 1
ATOM 1224 N N . ALA A 1 167 ? 7.430 0.986 -21.202 1.00 88.38 167 ALA A N 1
ATOM 1225 C CA . ALA A 1 167 ? 7.893 1.339 -19.860 1.00 88.38 167 ALA A CA 1
ATOM 1226 C C . ALA A 1 167 ? 7.386 2.720 -19.397 1.00 88.38 167 ALA A C 1
ATOM 1228 O O . ALA A 1 167 ? 6.845 2.835 -18.298 1.00 88.38 167 ALA A O 1
ATOM 1229 N N . ALA A 1 168 ? 7.488 3.747 -20.246 1.00 89.44 168 ALA A N 1
ATOM 1230 C CA . ALA A 1 168 ? 7.026 5.097 -19.920 1.00 89.44 168 ALA A CA 1
ATOM 1231 C C . ALA A 1 168 ? 5.516 5.169 -19.625 1.00 89.44 168 ALA A C 1
ATOM 1233 O O . ALA A 1 168 ? 5.102 5.924 -18.749 1.00 89.44 168 ALA A O 1
ATOM 1234 N N . SER A 1 169 ? 4.690 4.361 -20.301 1.00 88.31 169 SER A N 1
ATOM 1235 C CA . SER A 1 169 ? 3.231 4.361 -20.104 1.00 88.31 169 SER A CA 1
ATOM 1236 C C . SER A 1 169 ? 2.765 3.836 -18.738 1.00 88.31 169 SER A C 1
ATOM 1238 O O . SER A 1 169 ? 1.608 4.036 -18.384 1.00 88.31 169 SER A O 1
ATOM 1240 N N . HIS A 1 170 ? 3.648 3.184 -17.969 1.00 85.81 170 HIS A N 1
ATOM 1241 C CA . HIS A 1 170 ? 3.335 2.625 -16.642 1.00 85.81 170 HIS A CA 1
ATOM 1242 C C . HIS A 1 170 ? 3.965 3.407 -15.475 1.00 85.81 170 HIS A C 1
ATOM 1244 O O . HIS A 1 170 ? 3.787 2.996 -14.325 1.00 85.81 170 HIS A O 1
ATOM 1250 N N . LEU A 1 171 ? 4.694 4.495 -15.763 1.00 81.94 171 LEU A N 1
ATOM 1251 C CA . LEU A 1 171 ? 5.294 5.405 -14.771 1.00 81.94 171 LEU A CA 1
ATOM 1252 C C . LEU A 1 171 ? 4.535 6.730 -14.596 1.00 81.94 171 LEU A C 1
ATOM 1254 O O . LEU A 1 171 ? 4.874 7.489 -13.692 1.00 81.94 171 LEU A O 1
ATOM 1258 N N . ALA A 1 172 ? 3.566 7.014 -15.469 1.00 60.88 172 ALA A N 1
ATOM 1259 C CA . ALA A 1 172 ? 2.676 8.173 -15.389 1.00 60.88 172 ALA A CA 1
ATOM 1260 C C . ALA A 1 172 ? 1.441 7.866 -14.530 1.00 60.88 172 ALA A C 1
ATOM 1262 O O . ALA A 1 172 ? 0.930 8.819 -13.904 1.00 60.88 172 ALA A O 1
#

Organism: Eiseniibacteriota bacterium (NCBI:txid2212470)

Solvent-accessible surface area (backbone atoms only — not comparable to full-atom values): 10027 Å² total; per-residue (Å²): 130,84,76,82,79,83,73,63,92,43,46,71,51,36,56,71,43,49,55,59,52,37,59,76,65,67,48,58,68,47,78,36,80,62,31,34,41,77,80,50,42,53,58,69,64,34,76,76,41,59,97,39,52,76,47,74,42,55,74,71,87,49,72,46,61,48,51,41,62,52,29,68,48,77,78,39,9,51,48,44,36,74,65,51,57,67,49,77,48,76,46,78,42,65,42,64,90,57,75,81,61,87,46,78,72,41,57,57,69,43,37,45,81,47,73,26,60,44,65,60,43,72,66,33,26,52,35,36,54,72,56,53,55,41,75,56,43,49,52,39,34,44,76,72,66,38,56,59,58,69,64,55,42,52,54,34,37,76,66,65,50,27,48,67,69,61,49,54,70,77,75,115